Protein AF-A0A1Y3W777-F1 (afdb_monomer_lite)

Sequence (161 aa):
MKKFTIVSSLLFVLLFCGMVGYVASSKDFMPPKEEEAAVPEEEDKEMPVWNKTVDELVSFLEEKGLIHADTKVTLSAEGLCTLALRYDGAEIYWWDLENLDPESDEYQAYESLRTKGEINLYGAGTIIMPKKNGPFALLSTYYEGDVEALEKAFEEFGQEN

Structure (mmCIF, N/CA/C/O backbone):
data_AF-A0A1Y3W777-F1
#
_entry.id   AF-A0A1Y3W777-F1
#
loop_
_atom_site.group_PDB
_atom_site.id
_atom_site.type_symbol
_atom_site.label_atom_id
_atom_site.label_alt_id
_atom_site.label_comp_id
_atom_site.label_asym_id
_atom_site.label_entity_id
_atom_site.label_seq_id
_atom_site.pdbx_PDB_ins_code
_atom_site.Cartn_x
_atom_site.Cartn_y
_atom_site.Cartn_z
_atom_site.occupancy
_atom_site.B_iso_or_equiv
_atom_site.auth_seq_id
_atom_site.auth_comp_id
_atom_site.auth_asym_id
_atom_site.auth_atom_id
_atom_site.pdbx_PDB_model_num
ATOM 1 N N . MET A 1 1 ? 23.343 -34.753 -53.254 1.00 59.12 1 MET A N 1
ATOM 2 C CA . MET A 1 1 ? 22.703 -34.629 -51.924 1.00 59.12 1 MET A CA 1
ATOM 3 C C . MET A 1 1 ? 23.021 -33.288 -51.254 1.00 59.12 1 MET A C 1
ATOM 5 O O . MET A 1 1 ? 22.120 -32.470 -51.225 1.00 59.12 1 MET A O 1
ATOM 9 N N . LYS A 1 2 ? 24.272 -32.963 -50.871 1.00 58.59 2 LYS A N 1
ATOM 10 C CA . LYS A 1 2 ? 24.632 -31.661 -50.238 1.00 58.59 2 LYS A CA 1
ATOM 11 C C . LYS A 1 2 ? 24.105 -30.395 -50.946 1.00 58.59 2 LYS A C 1
ATOM 13 O O . LYS A 1 2 ? 23.534 -29.533 -50.296 1.00 58.59 2 LYS A O 1
ATOM 18 N N . LYS A 1 3 ? 24.252 -30.290 -52.274 1.00 66.38 3 LYS A N 1
ATOM 19 C CA . LYS A 1 3 ? 23.792 -29.115 -53.049 1.00 66.38 3 LYS A CA 1
ATOM 20 C C . LYS A 1 3 ? 22.263 -28.956 -53.062 1.00 66.38 3 LYS A C 1
ATOM 22 O O . LYS A 1 3 ? 21.774 -27.837 -53.052 1.00 66.38 3 LYS A O 1
ATOM 27 N N . PHE A 1 4 ? 21.523 -30.067 -53.040 1.00 71.69 4 PHE A N 1
ATOM 28 C CA . PHE A 1 4 ? 20.057 -30.064 -52.986 1.00 71.69 4 PHE A CA 1
ATOM 29 C C . PHE A 1 4 ? 19.556 -29.657 -51.594 1.00 71.69 4 PHE A C 1
ATOM 31 O O . PHE A 1 4 ? 18.638 -28.855 -51.484 1.00 71.69 4 PHE A O 1
ATOM 38 N N . THR A 1 5 ? 20.225 -30.124 -50.534 1.00 72.19 5 THR A N 1
ATOM 39 C CA . THR A 1 5 ? 19.939 -29.714 -49.151 1.00 72.19 5 THR A CA 1
ATOM 40 C C . THR A 1 5 ? 20.170 -28.217 -48.944 1.00 72.19 5 THR A C 1
ATOM 42 O O . THR A 1 5 ? 19.312 -27.554 -48.381 1.00 72.19 5 THR A O 1
ATOM 45 N N . ILE A 1 6 ? 21.272 -27.660 -49.462 1.00 78.38 6 ILE A N 1
ATOM 46 C CA . ILE A 1 6 ? 21.575 -26.220 -49.346 1.00 78.38 6 ILE A CA 1
ATOM 47 C C . ILE A 1 6 ? 20.505 -25.367 -50.039 1.00 78.38 6 ILE A C 1
ATOM 49 O O . ILE A 1 6 ? 20.007 -24.411 -49.450 1.00 78.38 6 ILE A O 1
ATOM 53 N N . VAL A 1 7 ? 20.122 -25.731 -51.268 1.00 82.94 7 VAL A N 1
ATOM 54 C CA . VAL A 1 7 ? 19.078 -25.012 -52.014 1.00 82.94 7 VAL A CA 1
ATOM 55 C C . VAL A 1 7 ? 17.730 -25.121 -51.304 1.00 82.94 7 VAL A C 1
ATOM 57 O O . VAL A 1 7 ? 17.051 -24.113 -51.146 1.00 82.94 7 VAL A O 1
ATOM 60 N N . SER A 1 8 ? 17.366 -26.310 -50.815 1.00 81.25 8 SER A N 1
ATOM 61 C CA . SER A 1 8 ? 16.117 -26.509 -50.076 1.00 81.25 8 SER A CA 1
ATOM 62 C C . SER A 1 8 ? 16.074 -25.690 -48.784 1.00 81.25 8 SER A C 1
ATOM 64 O O . SER A 1 8 ? 15.055 -25.067 -48.511 1.00 81.25 8 SER A O 1
ATOM 66 N N . SER A 1 9 ? 17.160 -25.647 -48.007 1.00 82.12 9 SER A N 1
ATOM 67 C CA . SER A 1 9 ? 17.230 -24.861 -46.769 1.00 82.12 9 SER A CA 1
ATOM 68 C C . SER A 1 9 ? 17.129 -23.358 -47.031 1.00 82.12 9 SER A C 1
ATOM 70 O O . SER A 1 9 ? 16.395 -22.673 -46.327 1.00 82.12 9 SER A O 1
ATOM 72 N N . LEU A 1 10 ? 17.796 -22.846 -48.071 1.00 85.62 10 LEU A N 1
ATOM 73 C CA . LEU A 1 10 ? 17.655 -21.448 -48.499 1.00 85.62 10 LEU A CA 1
ATOM 74 C C . LEU A 1 10 ? 16.209 -21.109 -48.877 1.00 85.62 10 LEU A C 1
ATOM 76 O O . LEU A 1 10 ? 15.707 -20.050 -48.511 1.00 85.62 10 LEU A O 1
ATOM 80 N N . LEU A 1 11 ? 15.528 -22.028 -49.561 1.00 87.19 11 LEU A N 1
ATOM 81 C CA . LEU A 1 11 ? 14.129 -21.860 -49.947 1.00 87.19 11 LEU A CA 1
ATOM 82 C C . LEU A 1 11 ? 13.198 -21.836 -48.729 1.00 87.19 11 LEU A C 1
ATOM 84 O O . LEU A 1 11 ? 12.285 -21.018 -48.683 1.00 87.19 11 LEU A O 1
ATOM 88 N N . PHE A 1 12 ? 13.464 -22.673 -47.721 1.00 86.81 12 PHE A N 1
ATOM 89 C CA . PHE A 1 12 ? 12.726 -22.660 -46.456 1.00 86.81 12 PHE A CA 1
ATOM 90 C C . PHE A 1 12 ? 12.929 -21.364 -45.670 1.00 86.81 12 PHE A C 1
ATOM 92 O O . PHE A 1 12 ? 11.954 -20.812 -45.170 1.00 86.81 12 PHE A O 1
ATOM 99 N N . VAL A 1 13 ? 14.160 -20.849 -45.593 1.00 88.81 13 VAL A N 1
ATOM 100 C CA . VAL A 1 13 ? 14.438 -19.567 -44.926 1.00 88.81 13 VAL A CA 1
ATOM 101 C C . VAL A 1 13 ? 13.724 -18.422 -45.644 1.00 88.81 13 VAL A C 1
ATOM 103 O O . VAL A 1 13 ? 13.072 -17.611 -44.996 1.00 88.81 13 VAL A O 1
ATOM 106 N N . LEU A 1 14 ? 13.766 -18.390 -46.978 1.00 89.75 14 LEU A N 1
ATOM 107 C CA . LEU A 1 14 ? 13.063 -17.376 -47.770 1.00 89.75 14 LEU A CA 1
ATOM 108 C C . LEU A 1 14 ? 11.541 -17.456 -47.603 1.00 89.75 14 LEU A C 1
ATOM 110 O O . LEU A 1 14 ? 10.892 -16.423 -47.451 1.00 89.75 14 LEU A 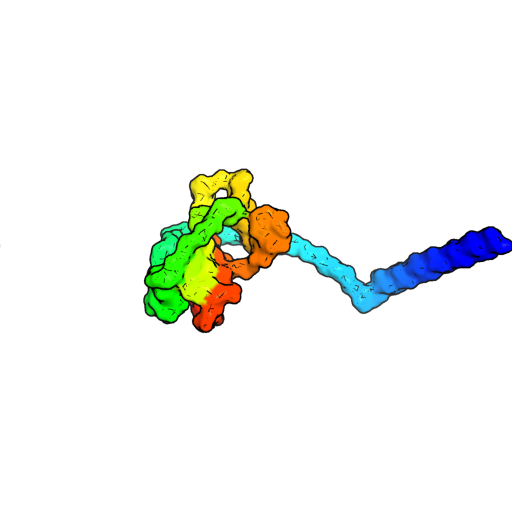O 1
ATOM 114 N N . LEU A 1 15 ? 10.974 -18.665 -47.581 1.00 88.56 15 LEU A N 1
ATOM 115 C CA . LEU A 1 15 ? 9.554 -18.888 -47.296 1.00 88.56 15 LEU A CA 1
ATOM 116 C C . LEU A 1 15 ? 9.176 -18.403 -45.896 1.00 88.56 15 LEU A C 1
ATOM 118 O O . LEU A 1 15 ? 8.149 -17.749 -45.734 1.00 88.56 15 LEU A O 1
ATOM 122 N N . PHE A 1 16 ? 10.009 -18.691 -44.896 1.00 87.31 16 PHE A N 1
ATOM 123 C CA . PHE A 1 16 ? 9.773 -18.269 -43.521 1.00 87.31 16 PHE A CA 1
ATOM 124 C C . PHE A 1 16 ? 9.840 -16.744 -43.379 1.00 87.31 16 PHE A C 1
ATOM 126 O O . PHE 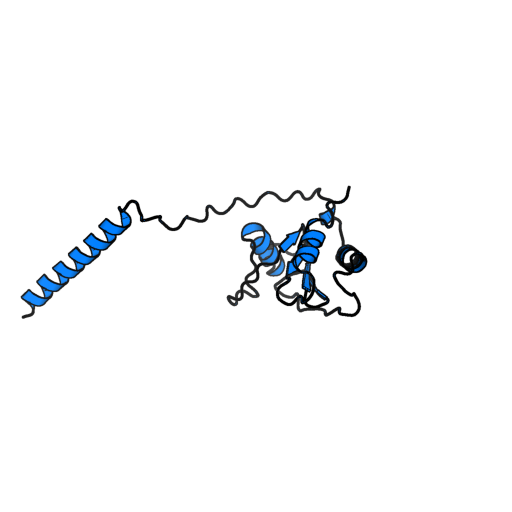A 1 16 ? 8.910 -16.139 -42.854 1.00 87.31 16 PHE A O 1
ATOM 133 N N . CYS A 1 17 ? 10.871 -16.100 -43.932 1.00 86.56 17 CYS A N 1
ATOM 134 C CA . CYS A 1 17 ? 10.974 -14.639 -43.958 1.00 86.56 17 CYS A CA 1
ATOM 135 C C . CYS A 1 17 ? 9.802 -13.990 -44.709 1.00 86.56 17 CYS A C 1
ATOM 137 O O . CYS A 1 17 ? 9.277 -12.973 -44.261 1.00 86.56 17 CYS A O 1
ATOM 139 N N . GLY A 1 18 ? 9.358 -14.590 -45.819 1.00 85.56 18 GLY A N 1
ATOM 140 C CA . GLY A 1 18 ? 8.189 -14.131 -46.568 1.00 85.56 18 GLY A CA 1
ATOM 141 C C . GLY A 1 18 ? 6.892 -14.224 -45.762 1.00 85.56 18 GLY A C 1
ATOM 142 O O . GLY A 1 18 ? 6.114 -13.274 -45.753 1.00 85.56 18 GLY A O 1
ATOM 143 N N . MET A 1 19 ? 6.680 -15.328 -45.037 1.00 84.56 19 MET A N 1
ATOM 144 C CA . MET A 1 19 ? 5.527 -15.494 -44.144 1.00 84.56 19 MET A CA 1
ATOM 145 C C . MET A 1 19 ? 5.544 -14.487 -42.989 1.00 84.56 19 MET A C 1
ATOM 147 O O . MET A 1 19 ? 4.523 -13.856 -42.730 1.00 84.56 19 MET A O 1
ATOM 151 N N . VAL A 1 20 ? 6.695 -14.277 -42.342 1.00 83.31 20 VAL A N 1
ATOM 152 C CA . VAL A 1 20 ? 6.838 -13.284 -41.262 1.00 83.31 20 VAL A CA 1
ATOM 153 C C . VAL A 1 20 ? 6.556 -11.869 -41.775 1.00 83.31 20 VAL A C 1
ATOM 155 O O . VAL A 1 20 ? 5.794 -11.136 -41.151 1.00 83.31 20 VAL A O 1
ATOM 158 N N . GLY A 1 21 ? 7.102 -11.496 -42.938 1.00 82.25 21 GLY A N 1
ATOM 159 C CA . GLY A 1 21 ? 6.847 -10.188 -43.548 1.00 82.25 21 GLY A CA 1
ATOM 160 C C . GLY A 1 21 ? 5.384 -9.983 -43.959 1.00 82.25 21 GLY A C 1
ATOM 161 O O . GLY A 1 21 ? 4.843 -8.890 -43.788 1.00 82.25 21 GLY A O 1
ATOM 162 N N . TYR A 1 22 ? 4.725 -11.036 -44.453 1.00 85.31 22 TYR A N 1
ATOM 163 C CA . TYR A 1 22 ? 3.299 -11.012 -44.784 1.00 85.31 22 TYR A CA 1
ATOM 164 C C . TYR A 1 22 ? 2.426 -10.807 -43.541 1.00 85.31 22 TYR A C 1
ATOM 166 O O . TYR A 1 22 ? 1.535 -9.961 -43.562 1.00 85.31 22 TYR A O 1
ATOM 174 N N . VAL A 1 23 ? 2.711 -11.527 -42.450 1.00 83.06 23 VAL A N 1
ATOM 175 C CA . VAL A 1 23 ? 2.000 -11.369 -41.172 1.00 83.06 23 VAL A CA 1
ATOM 176 C C . VAL A 1 23 ? 2.212 -9.965 -40.613 1.00 83.06 23 VAL A C 1
ATOM 178 O O . VAL A 1 23 ? 1.229 -9.297 -40.318 1.00 83.06 23 VAL A O 1
ATOM 181 N N . ALA A 1 24 ? 3.452 -9.472 -40.562 1.00 78.56 24 ALA A N 1
ATOM 182 C CA . ALA A 1 24 ? 3.759 -8.129 -40.059 1.00 78.56 24 ALA A CA 1
ATOM 183 C C . ALA A 1 24 ? 3.097 -6.995 -40.868 1.00 78.56 24 ALA A C 1
ATOM 185 O O . ALA A 1 24 ? 2.861 -5.917 -40.336 1.00 78.56 24 ALA A O 1
ATOM 186 N N . SER A 1 25 ? 2.790 -7.233 -42.149 1.00 78.56 25 SER A N 1
ATOM 187 C CA . SER A 1 25 ? 2.113 -6.262 -43.026 1.00 78.56 25 SER A CA 1
ATOM 188 C C . SER A 1 25 ? 0.593 -6.459 -43.090 1.00 78.56 25 SER A C 1
ATOM 190 O O . SER A 1 25 ? -0.094 -5.742 -43.823 1.00 78.56 25 SER A O 1
ATOM 192 N N . SER A 1 26 ? 0.056 -7.465 -42.394 1.00 82.06 26 SER A N 1
ATOM 193 C CA . SER A 1 26 ? -1.377 -7.749 -42.394 1.00 82.06 26 SER A CA 1
ATOM 194 C C . SER A 1 26 ? -2.132 -6.714 -41.558 1.00 82.06 26 SER A C 1
ATOM 196 O O . SER A 1 26 ? -1.628 -6.218 -40.556 1.00 82.06 26 SER A O 1
ATOM 198 N N . LYS A 1 27 ? -3.367 -6.393 -41.958 1.00 75.06 27 LYS A N 1
ATOM 199 C CA . LYS A 1 27 ? -4.221 -5.440 -41.224 1.00 75.06 27 LYS A CA 1
ATOM 200 C C . LYS A 1 27 ? -4.608 -5.933 -39.826 1.00 75.06 27 LYS A C 1
ATOM 202 O O . LYS A 1 27 ? -4.982 -5.119 -38.991 1.00 75.06 27 LYS A O 1
ATOM 207 N N . ASP A 1 28 ? -4.517 -7.243 -39.607 1.00 76.50 28 ASP A N 1
ATOM 208 C CA . ASP A 1 28 ? -4.836 -7.910 -38.344 1.00 76.50 28 ASP A CA 1
ATOM 209 C C . ASP A 1 28 ? -3.624 -7.979 -37.401 1.00 76.50 28 ASP A C 1
ATOM 211 O O . ASP A 1 28 ? -3.771 -8.297 -36.222 1.00 76.50 28 ASP A O 1
ATOM 215 N N . PHE A 1 29 ? -2.419 -7.671 -37.896 1.00 75.88 29 PHE A N 1
ATOM 216 C CA . PHE A 1 29 ? -1.241 -7.538 -37.052 1.00 75.88 29 PHE A CA 1
ATOM 217 C C . PHE A 1 29 ? -1.292 -6.198 -36.328 1.00 75.88 29 PHE A C 1
ATOM 219 O O . PHE A 1 29 ? -0.900 -5.155 -36.850 1.00 75.88 29 PHE A O 1
ATOM 226 N N . MET A 1 30 ? -1.779 -6.237 -35.096 1.00 72.06 30 MET A N 1
ATOM 227 C CA . MET A 1 30 ? -1.517 -5.184 -34.131 1.00 72.06 30 MET A CA 1
ATOM 228 C C . MET A 1 30 ? -0.135 -5.476 -33.537 1.00 72.06 30 MET A C 1
ATOM 230 O O . MET A 1 30 ? 0.003 -6.507 -32.869 1.00 72.06 30 MET A O 1
ATOM 234 N N . PRO A 1 31 ? 0.896 -4.637 -33.772 1.00 69.25 31 PRO A N 1
ATOM 235 C CA . PRO A 1 31 ? 2.111 -4.739 -32.973 1.00 69.25 31 PRO A CA 1
ATOM 236 C C . PRO A 1 31 ? 1.707 -4.673 -31.492 1.00 69.25 31 PRO A C 1
ATOM 238 O O . PRO A 1 31 ? 0.668 -4.069 -31.185 1.00 69.25 31 PRO A O 1
ATOM 241 N N . PRO A 1 32 ? 2.479 -5.287 -30.572 1.00 61.34 32 PRO A N 1
ATOM 242 C CA . PRO A 1 32 ? 2.277 -5.026 -29.156 1.00 61.34 32 PRO A CA 1
ATOM 243 C C . PRO A 1 32 ? 2.188 -3.513 -29.022 1.00 61.34 32 PRO A C 1
ATOM 245 O O . PRO A 1 32 ? 3.042 -2.813 -29.577 1.00 61.34 32 PRO A O 1
ATOM 248 N N . LYS A 1 33 ? 1.123 -3.007 -28.390 1.00 59.72 33 LYS A N 1
ATOM 249 C CA . LYS A 1 33 ? 1.158 -1.620 -27.949 1.00 59.72 33 LYS A CA 1
ATOM 250 C C . LYS A 1 33 ? 2.453 -1.540 -27.158 1.00 59.72 33 LYS A C 1
ATOM 252 O O . LYS A 1 33 ? 2.595 -2.265 -26.176 1.00 59.72 33 LYS A O 1
ATOM 257 N N . GLU A 1 34 ? 3.416 -0.756 -27.639 1.00 54.12 34 GLU A N 1
ATOM 258 C CA . GLU A 1 34 ? 4.349 -0.161 -26.703 1.00 54.12 34 GLU A CA 1
ATOM 259 C C . GLU A 1 34 ? 3.411 0.429 -25.658 1.00 54.12 34 GLU A C 1
ATOM 261 O O . GLU A 1 34 ? 2.529 1.223 -26.001 1.00 54.12 34 GLU A O 1
ATOM 266 N N . GLU A 1 35 ? 3.439 -0.120 -24.444 1.00 53.31 35 GLU A N 1
ATOM 267 C CA . GLU A 1 35 ? 2.910 0.597 -23.303 1.00 53.31 35 GLU A CA 1
ATOM 268 C C . GLU A 1 35 ? 3.673 1.910 -23.367 1.00 53.31 35 GLU A C 1
ATOM 270 O O . GLU A 1 35 ? 4.850 1.971 -23.012 1.00 53.31 35 GLU A O 1
ATOM 275 N N . GLU A 1 36 ? 3.056 2.924 -23.985 1.00 49.97 36 GLU A N 1
ATOM 276 C CA . GLU A 1 36 ? 3.428 4.305 -23.775 1.00 49.97 36 GLU A CA 1
ATOM 277 C C . GLU A 1 36 ? 3.514 4.370 -22.269 1.00 49.97 36 GLU A C 1
ATOM 279 O O . GLU A 1 36 ? 2.490 4.178 -21.610 1.00 49.97 36 GLU A O 1
ATOM 284 N N . ALA A 1 37 ? 4.744 4.447 -21.749 1.00 50.84 37 ALA A N 1
ATOM 285 C CA . ALA A 1 37 ? 4.986 4.541 -20.328 1.00 50.84 37 ALA A CA 1
ATOM 286 C C . ALA A 1 37 ? 4.060 5.657 -19.881 1.00 50.84 37 ALA A C 1
ATOM 288 O O . ALA A 1 37 ? 4.275 6.805 -20.284 1.00 50.84 37 ALA A O 1
ATOM 289 N N . ALA A 1 38 ? 2.959 5.287 -19.216 1.00 51.47 38 ALA A N 1
ATOM 290 C CA . ALA A 1 38 ? 1.957 6.241 -18.807 1.00 51.47 38 ALA A CA 1
ATOM 291 C C . ALA A 1 38 ? 2.765 7.255 -18.023 1.00 51.47 38 ALA A C 1
ATOM 293 O O . ALA A 1 38 ? 3.442 6.868 -17.068 1.00 51.47 38 ALA A O 1
ATOM 294 N N . VAL A 1 39 ? 2.844 8.491 -18.527 1.00 55.59 39 VAL A N 1
ATOM 295 C CA . VAL A 1 39 ? 3.579 9.533 -17.821 1.00 55.59 39 VAL A CA 1
ATOM 296 C C . VAL A 1 39 ? 2.928 9.539 -16.451 1.00 55.59 39 VAL A C 1
ATOM 298 O O . VAL A 1 39 ? 1.719 9.779 -16.403 1.00 55.59 39 VAL A O 1
ATOM 301 N N . PRO A 1 40 ? 3.656 9.154 -15.387 1.00 60.25 40 PRO A N 1
ATOM 302 C CA . PRO A 1 40 ? 3.034 8.978 -14.093 1.00 60.25 40 PRO A CA 1
ATOM 303 C C . PRO A 1 40 ? 2.359 10.299 -13.770 1.00 60.25 40 PRO A C 1
ATOM 305 O O . PRO A 1 40 ? 3.033 11.332 -13.829 1.00 60.25 40 PRO A O 1
ATOM 308 N N . GLU A 1 41 ? 1.048 10.286 -13.529 1.00 67.56 41 GLU A N 1
ATOM 309 C CA . GLU A 1 41 ? 0.360 11.512 -13.145 1.00 67.56 41 GLU A CA 1
ATOM 310 C C . GLU A 1 41 ? 1.108 12.102 -11.946 1.00 67.56 41 GLU A C 1
ATOM 312 O O . GLU A 1 41 ? 1.495 11.376 -11.020 1.00 67.56 41 GLU A O 1
ATOM 317 N N . GLU A 1 42 ? 1.409 13.401 -12.014 1.00 77.38 42 GLU A N 1
ATOM 318 C CA . GLU A 1 42 ? 1.982 14.085 -10.863 1.00 77.38 42 GLU A CA 1
ATOM 319 C C . GLU A 1 42 ? 0.995 13.942 -9.712 1.00 77.38 42 GLU A C 1
ATOM 321 O O . GLU A 1 42 ? -0.181 14.289 -9.829 1.00 77.38 42 GLU A O 1
ATOM 326 N N . GLU A 1 43 ? 1.471 13.374 -8.610 1.00 83.62 43 GLU A N 1
ATOM 327 C CA . GLU A 1 43 ? 0.624 13.186 -7.452 1.00 83.62 43 GLU A CA 1
ATOM 328 C C . GLU A 1 43 ? 0.359 14.533 -6.797 1.00 83.62 43 GLU A C 1
ATOM 330 O O . GLU A 1 43 ? 1.291 15.261 -6.445 1.00 83.62 43 GLU A O 1
ATOM 335 N N . ASP A 1 44 ? -0.916 14.835 -6.582 1.00 86.94 44 ASP A N 1
ATOM 336 C CA . ASP A 1 44 ? -1.313 15.986 -5.792 1.00 86.94 44 ASP A CA 1
ATOM 337 C C . ASP A 1 44 ? -1.001 15.724 -4.312 1.00 86.94 44 ASP A C 1
ATOM 339 O O . ASP A 1 44 ? -1.783 15.107 -3.581 1.00 86.94 44 ASP A O 1
ATOM 343 N N . LYS A 1 45 ? 0.185 16.171 -3.886 1.00 86.75 45 LYS A N 1
ATOM 344 C CA . LYS A 1 45 ? 0.656 16.103 -2.496 1.00 86.75 45 LYS A CA 1
ATOM 345 C C . LYS A 1 45 ? -0.088 17.053 -1.554 1.00 86.75 45 LYS A C 1
ATOM 347 O O . LYS A 1 45 ? 0.123 16.977 -0.347 1.00 86.75 45 LYS A O 1
ATOM 352 N N . GLU A 1 46 ? -0.954 17.926 -2.073 1.00 87.94 46 GLU A N 1
ATOM 353 C CA . GLU A 1 46 ? -1.821 18.778 -1.255 1.00 87.94 46 GLU A CA 1
ATOM 354 C C . GLU A 1 46 ? -3.091 18.040 -0.802 1.00 87.94 46 GLU A C 1
ATOM 356 O O . GLU A 1 46 ? -3.765 18.505 0.121 1.00 87.94 46 GLU A O 1
ATOM 361 N N . MET A 1 47 ? -3.403 16.870 -1.384 1.00 90.25 47 MET A N 1
ATOM 362 C CA . MET A 1 47 ? -4.549 16.069 -0.948 1.00 90.25 47 MET A CA 1
ATOM 363 C C . MET A 1 47 ? -4.441 15.689 0.541 1.00 90.25 47 MET A C 1
ATOM 365 O O . MET A 1 47 ? -3.366 15.283 0.999 1.00 90.25 47 MET A O 1
ATOM 369 N N . PRO A 1 48 ? -5.551 15.724 1.309 1.00 93.06 48 PRO A N 1
ATOM 370 C CA . PRO A 1 48 ? -5.516 15.469 2.749 1.00 93.06 48 PRO A CA 1
ATOM 371 C C . PRO A 1 48 ? -4.921 14.111 3.134 1.00 93.06 48 PRO A C 1
ATOM 373 O O . PRO A 1 48 ? -4.302 14.012 4.193 1.00 93.06 48 PRO A O 1
ATOM 376 N N . VAL A 1 49 ? -5.059 13.090 2.275 1.00 95.00 49 VAL A N 1
ATOM 377 C CA . VAL A 1 49 ? -4.503 11.740 2.479 1.00 95.00 49 VAL A CA 1
ATOM 378 C C . VAL A 1 49 ? -3.001 11.737 2.791 1.00 95.00 49 VAL A C 1
ATOM 380 O O . VAL A 1 49 ? -2.547 10.914 3.578 1.00 95.00 49 VAL A O 1
ATOM 383 N N . TRP A 1 50 ? -2.226 12.683 2.256 1.00 94.75 50 TRP A N 1
ATOM 384 C CA . TRP A 1 50 ? -0.778 12.764 2.488 1.00 94.75 50 TRP A CA 1
ATOM 385 C C . TRP A 1 50 ? -0.402 13.117 3.923 1.00 94.75 50 TRP A C 1
ATOM 387 O O . TRP A 1 50 ? 0.682 12.769 4.376 1.00 94.75 50 TRP A O 1
ATOM 397 N N . ASN A 1 51 ? -1.313 13.765 4.646 1.00 93.44 51 ASN A N 1
ATOM 398 C CA . ASN A 1 51 ? -1.127 14.148 6.042 1.00 93.44 51 ASN A CA 1
ATOM 399 C C . ASN A 1 51 ? -1.778 13.154 7.013 1.00 93.44 51 ASN A C 1
ATOM 401 O O . ASN A 1 51 ? -1.880 13.439 8.207 1.00 93.44 51 ASN A O 1
ATOM 405 N N . LYS A 1 52 ? -2.269 12.018 6.506 1.00 96.12 52 LYS A N 1
ATOM 406 C CA . LYS A 1 52 ? -2.902 10.981 7.313 1.00 96.12 52 LYS A CA 1
ATOM 407 C C . LYS A 1 52 ? -1.896 9.965 7.823 1.00 96.12 52 LYS A C 1
ATOM 409 O O . LYS A 1 52 ? -0.858 9.710 7.221 1.00 96.12 52 LYS A O 1
ATOM 414 N N . THR A 1 53 ? -2.247 9.351 8.942 1.00 96.69 53 THR A N 1
ATOM 415 C CA . THR A 1 53 ? -1.486 8.273 9.572 1.00 96.69 53 THR A CA 1
ATOM 416 C C . THR A 1 53 ? -2.093 6.903 9.271 1.00 96.69 53 THR A C 1
ATOM 418 O O . THR A 1 53 ? -3.274 6.781 8.942 1.00 96.69 53 THR A O 1
ATOM 421 N N . VAL A 1 54 ? -1.292 5.844 9.433 1.00 96.88 54 VAL A N 1
ATOM 422 C CA . VAL A 1 54 ? -1.784 4.457 9.333 1.00 96.88 54 VAL A CA 1
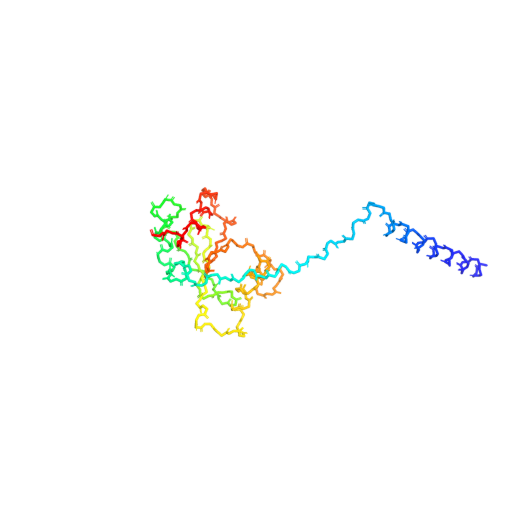ATOM 423 C C . VAL A 1 54 ? -2.894 4.196 10.359 1.00 96.88 54 VAL A C 1
ATOM 425 O O . VAL A 1 54 ? -3.874 3.531 10.039 1.00 96.88 54 VAL A O 1
ATOM 428 N N . ASP A 1 55 ? -2.775 4.746 11.570 1.00 97.00 55 ASP A N 1
ATOM 429 C CA . ASP A 1 55 ? -3.772 4.572 12.632 1.00 97.00 55 ASP A CA 1
ATOM 430 C C . ASP A 1 55 ? -5.115 5.233 12.278 1.00 97.00 55 ASP A C 1
ATOM 432 O O . ASP A 1 55 ? -6.169 4.654 12.544 1.00 97.00 55 ASP A O 1
ATOM 436 N N . GLU A 1 56 ? -5.103 6.403 11.628 1.00 97.62 56 GLU A N 1
ATOM 437 C CA . GLU A 1 56 ? -6.323 7.026 11.094 1.00 97.62 56 GLU A CA 1
ATOM 438 C C . GLU A 1 56 ? -6.967 6.175 9.995 1.00 97.62 56 GLU A C 1
ATOM 440 O O . GLU A 1 56 ? -8.186 6.013 9.999 1.00 97.62 56 GLU A O 1
ATOM 445 N N . LEU A 1 57 ? -6.169 5.603 9.084 1.00 97.56 57 LEU A N 1
ATOM 446 C CA . LEU A 1 57 ? -6.681 4.711 8.039 1.00 97.56 57 LEU A CA 1
ATOM 447 C C . LEU A 1 57 ? -7.336 3.467 8.645 1.00 97.56 57 LEU A C 1
ATOM 449 O O . LEU A 1 57 ? -8.457 3.115 8.286 1.00 97.56 57 LEU A O 1
ATOM 453 N N . VAL A 1 58 ? -6.651 2.810 9.582 1.00 97.19 58 VAL A N 1
ATOM 454 C CA . VAL A 1 58 ? -7.164 1.609 10.251 1.00 97.19 58 VAL A CA 1
ATOM 455 C C . VAL A 1 58 ? -8.450 1.927 11.008 1.00 97.19 58 VAL A C 1
ATOM 457 O O . VAL A 1 58 ? -9.430 1.204 10.852 1.00 97.19 58 VAL A O 1
ATOM 460 N N . SER A 1 59 ? -8.479 3.035 11.756 1.00 97.38 59 SER A N 1
ATOM 461 C CA . SER A 1 59 ? -9.678 3.461 12.491 1.00 97.38 59 SER A CA 1
ATOM 462 C C . SER A 1 59 ? -10.853 3.715 11.544 1.00 97.38 59 SER A C 1
ATOM 464 O O . SER A 1 59 ? -11.956 3.239 11.786 1.00 97.38 59 SER A O 1
ATOM 466 N N . PHE A 1 60 ? -10.614 4.399 10.422 1.00 97.56 60 PHE A N 1
ATOM 467 C CA . PHE A 1 60 ? -11.636 4.683 9.414 1.00 97.56 60 PHE A CA 1
ATOM 468 C C . PHE A 1 60 ? -12.235 3.412 8.788 1.00 97.56 60 PHE A C 1
ATOM 470 O O . PHE A 1 60 ? -13.447 3.326 8.574 1.00 97.56 60 PHE A O 1
ATOM 477 N N . LEU A 1 61 ? -11.401 2.412 8.493 1.00 97.56 61 LEU A N 1
ATOM 478 C CA . LEU A 1 61 ? -11.862 1.134 7.943 1.00 97.56 61 LEU A CA 1
ATOM 479 C C . LEU A 1 61 ? -12.587 0.281 8.999 1.00 97.56 61 LEU A C 1
ATOM 481 O O . LEU A 1 61 ? -13.586 -0.370 8.683 1.00 97.56 61 LEU A O 1
ATOM 485 N N . GLU A 1 62 ? -12.124 0.308 10.250 1.00 97.12 62 GLU A N 1
ATOM 486 C CA . GLU A 1 62 ? -12.757 -0.391 11.373 1.00 97.12 62 GLU A CA 1
ATOM 487 C C . GLU A 1 62 ? -14.129 0.202 11.724 1.00 97.12 62 GLU A C 1
ATOM 489 O O . GLU A 1 62 ? -15.091 -0.542 11.906 1.00 97.12 62 GLU A O 1
ATOM 494 N N . GLU A 1 63 ? -14.278 1.531 11.730 1.00 97.19 63 GLU A N 1
ATOM 495 C CA . GLU A 1 63 ? -15.566 2.206 11.958 1.00 97.19 63 GLU A CA 1
ATOM 496 C C . GLU A 1 63 ? -16.633 1.819 10.922 1.00 97.19 63 GLU A C 1
ATOM 498 O O . GLU A 1 63 ? -17.827 1.766 11.232 1.00 97.19 63 GLU A O 1
ATOM 503 N N . LYS A 1 64 ? -16.211 1.504 9.692 1.00 96.62 64 LYS A N 1
ATOM 504 C CA . LYS A 1 64 ? -17.084 0.990 8.626 1.00 96.62 64 LYS A CA 1
ATOM 505 C C . LYS A 1 64 ? -17.351 -0.517 8.736 1.00 96.62 64 LYS A C 1
ATOM 507 O O . LYS A 1 64 ? -18.121 -1.045 7.937 1.00 96.62 64 LYS A O 1
ATOM 512 N N . GLY A 1 65 ? -16.745 -1.204 9.705 1.00 97.44 65 GLY A N 1
ATOM 513 C CA . GLY A 1 65 ? -16.870 -2.649 9.908 1.00 97.44 65 GLY A CA 1
ATOM 514 C C . GLY A 1 65 ? -16.187 -3.482 8.823 1.00 97.44 65 GLY A C 1
ATOM 515 O O . GLY A 1 65 ? -16.591 -4.619 8.590 1.00 97.44 65 GLY A O 1
ATOM 516 N N . LEU A 1 66 ? -15.201 -2.907 8.125 1.00 98.06 66 LEU A N 1
ATOM 517 C CA . LEU A 1 66 ? -14.497 -3.571 7.026 1.00 98.06 66 LEU A CA 1
ATOM 518 C C . LEU A 1 66 ? -13.283 -4.357 7.528 1.00 98.06 66 LEU A C 1
ATOM 520 O O . LEU A 1 66 ? -12.925 -5.371 6.943 1.00 98.06 66 LEU A O 1
ATOM 524 N N . ILE A 1 67 ? -12.665 -3.926 8.622 1.00 97.50 67 ILE A N 1
ATOM 525 C CA . ILE A 1 67 ? -11.586 -4.659 9.288 1.00 97.50 67 ILE A CA 1
ATOM 526 C C . ILE A 1 67 ? -11.803 -4.646 10.801 1.00 97.50 67 ILE A C 1
ATOM 528 O O . ILE A 1 67 ? -12.521 -3.789 11.313 1.00 97.50 67 ILE A O 1
ATOM 532 N N . HIS A 1 68 ? -11.139 -5.550 11.512 1.00 96.62 68 HIS A N 1
ATOM 533 C CA . HIS A 1 68 ? -11.150 -5.614 12.970 1.00 96.62 68 HIS A CA 1
ATOM 534 C C . HIS A 1 68 ? -9.729 -5.464 13.509 1.00 96.62 68 HIS A C 1
ATOM 536 O O . HIS A 1 68 ? -8.834 -6.239 13.154 1.00 96.62 68 HIS A O 1
ATOM 542 N N . ALA A 1 69 ? -9.502 -4.483 14.386 1.00 92.00 69 ALA A N 1
ATOM 543 C CA . ALA A 1 69 ? -8.163 -4.180 14.885 1.00 92.00 69 ALA A CA 1
ATOM 544 C C . ALA A 1 69 ? -7.536 -5.325 15.702 1.00 92.00 69 ALA A C 1
ATOM 546 O O . ALA A 1 69 ? -6.310 -5.407 15.814 1.00 92.00 69 ALA A O 1
ATOM 547 N N . ASP A 1 70 ? -8.344 -6.232 16.256 1.00 94.25 70 ASP A N 1
ATOM 548 C CA . ASP A 1 70 ? -7.881 -7.399 17.012 1.00 94.25 70 ASP A CA 1
ATOM 549 C C . ASP A 1 70 ? -7.268 -8.503 16.131 1.00 94.25 70 ASP A C 1
ATOM 551 O O . ASP A 1 70 ? -6.536 -9.352 16.642 1.00 94.25 70 ASP A O 1
ATOM 555 N N . THR A 1 71 ? -7.472 -8.455 14.810 1.00 96.00 71 THR A N 1
ATOM 556 C CA . THR A 1 71 ? -6.864 -9.390 13.844 1.00 96.00 71 THR A CA 1
ATOM 557 C C . THR A 1 71 ? -5.513 -8.926 13.300 1.00 96.00 71 THR A C 1
ATOM 559 O O . THR A 1 71 ? -4.947 -9.559 12.405 1.00 96.00 71 THR A O 1
ATOM 562 N N . LYS A 1 72 ? -4.966 -7.840 13.861 1.00 97.56 72 LYS A N 1
ATOM 563 C CA . LYS A 1 72 ? -3.697 -7.241 13.444 1.00 97.56 72 LYS A CA 1
ATOM 564 C C . LYS A 1 72 ? -2.545 -8.244 13.432 1.00 97.56 72 LYS A C 1
ATOM 566 O O . LYS A 1 72 ? -2.176 -8.821 14.456 1.00 97.56 72 LYS A O 1
ATOM 571 N N . VAL A 1 73 ? -1.865 -8.317 12.295 1.00 97.94 73 VAL A N 1
ATOM 572 C CA . VAL A 1 73 ? -0.578 -8.992 12.129 1.00 97.94 73 VAL A CA 1
ATOM 573 C C . VAL A 1 73 ? 0.422 -8.010 11.528 1.00 97.94 73 VAL A C 1
ATOM 575 O O . VAL A 1 73 ? 0.163 -7.408 10.490 1.00 97.94 73 VAL A O 1
ATOM 578 N N . THR A 1 74 ? 1.585 -7.853 12.159 1.00 97.50 74 THR A N 1
ATOM 579 C CA . THR A 1 74 ? 2.698 -7.091 11.572 1.00 97.50 74 THR A CA 1
ATOM 580 C C . THR A 1 74 ? 3.438 -7.971 10.573 1.00 97.50 74 THR A C 1
ATOM 582 O O . THR A 1 74 ? 3.882 -9.067 10.920 1.00 97.50 74 THR A O 1
ATOM 585 N N . LEU A 1 75 ? 3.570 -7.492 9.339 1.00 95.94 75 LEU A N 1
ATOM 586 C CA . LEU A 1 75 ? 4.297 -8.170 8.272 1.00 95.94 75 LEU A CA 1
ATOM 587 C C . LEU A 1 75 ? 5.733 -7.637 8.178 1.00 95.94 75 LEU A C 1
ATOM 589 O O . LEU A 1 75 ? 6.067 -6.592 8.738 1.00 95.94 75 LEU A O 1
ATOM 593 N N . SER A 1 76 ? 6.594 -8.365 7.467 1.00 94.31 76 SER A N 1
ATOM 594 C CA . SER A 1 76 ? 7.936 -7.869 7.152 1.00 94.31 76 SER A CA 1
ATOM 595 C C . SER A 1 76 ? 7.838 -6.735 6.138 1.00 94.31 76 SER A C 1
ATOM 597 O O . SER A 1 76 ? 7.304 -6.938 5.051 1.00 94.31 76 SER A O 1
ATOM 599 N N . ALA A 1 77 ? 8.364 -5.566 6.495 1.00 94.44 77 ALA A N 1
ATOM 600 C CA . ALA A 1 77 ? 8.362 -4.380 5.641 1.00 94.44 77 ALA A CA 1
ATOM 601 C C . ALA A 1 77 ? 9.716 -4.136 4.941 1.00 94.44 77 ALA A C 1
ATOM 603 O O . ALA A 1 77 ? 9.762 -3.416 3.949 1.00 94.44 77 ALA A O 1
ATOM 604 N N . GLU A 1 78 ? 10.794 -4.769 5.425 1.00 93.19 78 GLU A N 1
ATOM 605 C CA . GLU A 1 78 ? 12.156 -4.653 4.877 1.00 93.19 78 GLU A CA 1
ATOM 606 C C . GLU A 1 78 ? 12.174 -4.933 3.372 1.00 93.19 78 GLU A C 1
ATOM 608 O O . GLU A 1 78 ? 11.681 -5.974 2.941 1.00 93.19 78 GLU A O 1
ATOM 613 N N . GLY A 1 79 ? 12.722 -4.004 2.589 1.00 91.69 79 GLY A N 1
ATOM 614 C CA . GLY A 1 79 ? 12.804 -4.071 1.130 1.00 91.69 79 GLY A CA 1
ATOM 615 C C . GLY A 1 79 ? 11.473 -3.868 0.397 1.00 91.69 79 GLY A C 1
ATOM 616 O O . GLY A 1 79 ? 11.388 -4.172 -0.793 1.00 91.69 79 GLY A O 1
ATOM 617 N N . LEU A 1 80 ? 10.420 -3.418 1.090 1.00 94.88 80 LEU A N 1
ATOM 618 C CA . LEU A 1 80 ? 9.084 -3.211 0.525 1.00 94.88 80 LEU A CA 1
ATOM 619 C C . LEU A 1 80 ? 8.504 -1.837 0.872 1.00 94.88 80 LEU A C 1
ATOM 621 O O . LEU A 1 80 ? 8.129 -1.095 -0.030 1.00 94.88 80 LEU A O 1
ATOM 625 N N . CYS A 1 81 ? 8.392 -1.503 2.157 1.00 97.12 81 CYS A N 1
ATOM 626 C CA . CYS A 1 81 ? 7.759 -0.271 2.634 1.00 97.12 81 CYS A CA 1
ATOM 627 C C . CYS A 1 81 ? 8.230 0.099 4.048 1.00 97.12 81 CYS A C 1
ATOM 629 O O . CYS A 1 81 ? 8.961 -0.649 4.688 1.00 97.12 81 CYS A O 1
ATOM 631 N N . THR A 1 82 ? 7.776 1.232 4.587 1.00 97.94 82 THR A N 1
ATOM 632 C CA . THR A 1 82 ? 8.102 1.624 5.971 1.00 97.94 82 THR A CA 1
ATOM 633 C C . THR A 1 82 ? 7.321 0.799 6.994 1.00 97.94 82 THR A C 1
ATOM 635 O O . THR A 1 82 ? 7.859 0.418 8.034 1.00 97.94 82 THR A O 1
ATOM 638 N N . LEU A 1 83 ? 6.050 0.501 6.711 1.00 98.25 83 LEU A N 1
ATOM 639 C CA . LEU A 1 83 ? 5.195 -0.294 7.589 1.00 98.25 83 LEU A CA 1
ATOM 640 C C . LEU A 1 83 ? 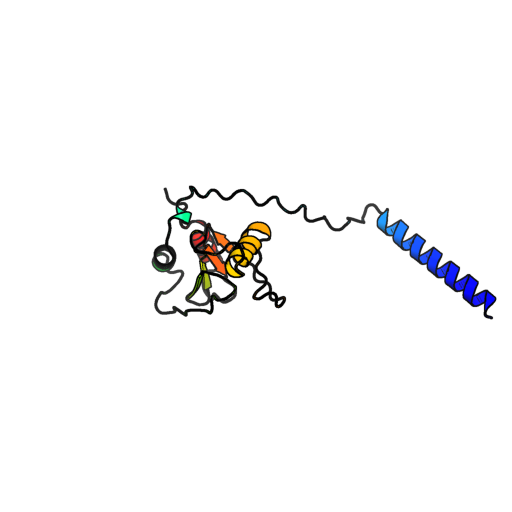4.246 -1.174 6.777 1.00 98.25 83 LEU A C 1
ATOM 642 O O . LEU A 1 83 ? 3.549 -0.682 5.895 1.00 98.25 83 LEU A O 1
ATOM 646 N N . ALA A 1 84 ? 4.190 -2.458 7.130 1.00 98.06 84 ALA A N 1
ATOM 647 C CA . ALA A 1 84 ? 3.277 -3.434 6.550 1.00 98.06 84 ALA A CA 1
ATOM 648 C C . ALA A 1 84 ? 2.438 -4.089 7.653 1.00 98.06 84 ALA A C 1
ATOM 650 O O . ALA A 1 84 ? 2.973 -4.704 8.583 1.00 98.06 84 ALA A O 1
ATOM 651 N N . LEU A 1 85 ? 1.119 -3.967 7.553 1.00 98.19 85 LEU A N 1
ATOM 652 C CA . LEU A 1 85 ? 0.159 -4.537 8.496 1.00 98.19 85 LEU A CA 1
ATOM 653 C C . LEU A 1 85 ? -0.867 -5.377 7.750 1.00 98.19 85 LEU A C 1
ATOM 655 O O . LEU A 1 85 ? -1.198 -5.084 6.608 1.00 98.19 85 LEU A O 1
ATOM 659 N N . ARG A 1 86 ? -1.414 -6.392 8.412 1.00 98.00 86 ARG A N 1
ATOM 660 C CA . ARG A 1 86 ? -2.538 -7.175 7.906 1.00 98.00 86 ARG A CA 1
ATOM 661 C C . ARG A 1 86 ? -3.667 -7.209 8.927 1.00 98.00 86 ARG A C 1
ATOM 663 O O . ARG A 1 86 ? -3.400 -7.443 10.103 1.00 98.00 86 ARG A O 1
ATOM 670 N N . TYR A 1 87 ? -4.897 -7.031 8.458 1.00 97.75 87 TYR A N 1
ATOM 671 C CA . TYR A 1 87 ? -6.137 -7.155 9.230 1.00 97.75 87 TYR A CA 1
ATOM 672 C C . TYR A 1 87 ? -7.135 -7.964 8.407 1.00 97.75 87 TYR A C 1
ATOM 674 O O . TYR A 1 87 ? -7.329 -7.663 7.234 1.00 97.75 87 TYR A O 1
ATOM 682 N N . ASP A 1 88 ? -7.716 -9.021 8.972 1.00 96.38 88 ASP A N 1
ATOM 683 C CA . ASP A 1 88 ? -8.695 -9.886 8.285 1.00 96.38 88 ASP A CA 1
ATOM 684 C C . ASP A 1 88 ? -8.254 -10.403 6.895 1.00 96.38 88 ASP A C 1
ATOM 686 O O . ASP A 1 88 ? -9.071 -10.710 6.032 1.00 96.38 88 ASP A O 1
ATOM 690 N N . GLY A 1 89 ? -6.941 -10.482 6.652 1.00 96.75 89 GLY A N 1
ATOM 691 C CA . GLY A 1 89 ? -6.367 -10.859 5.355 1.00 96.75 89 GLY A CA 1
ATOM 692 C C . GLY A 1 89 ? -6.084 -9.698 4.393 1.00 96.75 89 GLY A C 1
ATOM 693 O O . GLY A 1 89 ? -5.297 -9.883 3.466 1.00 96.75 89 GLY A O 1
ATOM 694 N N . ALA A 1 90 ? -6.621 -8.500 4.634 1.00 98.06 90 ALA A N 1
ATOM 695 C CA . ALA A 1 90 ? -6.254 -7.287 3.907 1.00 98.06 90 ALA A CA 1
ATOM 696 C C . ALA A 1 90 ? -4.890 -6.774 4.379 1.00 98.06 90 ALA A C 1
ATOM 698 O O . ALA A 1 90 ? -4.672 -6.609 5.580 1.00 98.06 90 ALA A O 1
ATOM 699 N N . GLU A 1 91 ? -3.971 -6.518 3.451 1.00 98.06 91 GLU A N 1
ATOM 700 C CA . GLU A 1 91 ? -2.652 -5.962 3.758 1.00 98.06 91 GLU A CA 1
ATOM 701 C C . GLU A 1 91 ? -2.615 -4.471 3.443 1.00 98.06 91 GLU A C 1
ATOM 703 O O . GLU A 1 91 ? -2.985 -4.047 2.351 1.00 98.06 91 GLU A O 1
ATOM 708 N N . ILE A 1 92 ? -2.146 -3.688 4.406 1.00 98.31 92 ILE A N 1
ATOM 709 C CA . ILE A 1 92 ? -1.944 -2.250 4.304 1.00 98.31 92 ILE A CA 1
ATOM 710 C C . ILE A 1 92 ? -0.441 -1.999 4.327 1.00 98.31 92 ILE A C 1
ATOM 712 O O . ILE A 1 92 ? 0.250 -2.390 5.274 1.00 98.31 92 ILE A O 1
ATOM 716 N N . TYR A 1 93 ? 0.045 -1.318 3.298 1.00 98.31 93 TYR A N 1
ATOM 717 C CA . TYR A 1 93 ? 1.420 -0.850 3.190 1.00 98.31 93 TYR A CA 1
ATOM 718 C C . TYR A 1 93 ? 1.453 0.671 3.287 1.00 98.31 93 TYR A C 1
ATOM 720 O O . TYR A 1 93 ? 0.574 1.354 2.760 1.00 98.31 93 TYR A O 1
ATOM 728 N N . TRP A 1 94 ? 2.475 1.200 3.947 1.00 98.50 94 TRP A N 1
ATOM 729 C CA . TRP A 1 94 ? 2.688 2.635 4.086 1.00 98.50 94 TRP A CA 1
ATOM 730 C C . TRP A 1 94 ? 4.159 2.995 3.900 1.00 98.50 94 TRP A C 1
ATOM 732 O O . TRP A 1 94 ? 5.046 2.294 4.404 1.00 98.50 94 TRP A O 1
ATOM 742 N N . TRP A 1 95 ? 4.401 4.102 3.199 1.00 98.19 95 TRP A N 1
ATOM 743 C CA . TRP A 1 95 ? 5.728 4.651 2.943 1.00 98.19 95 TRP 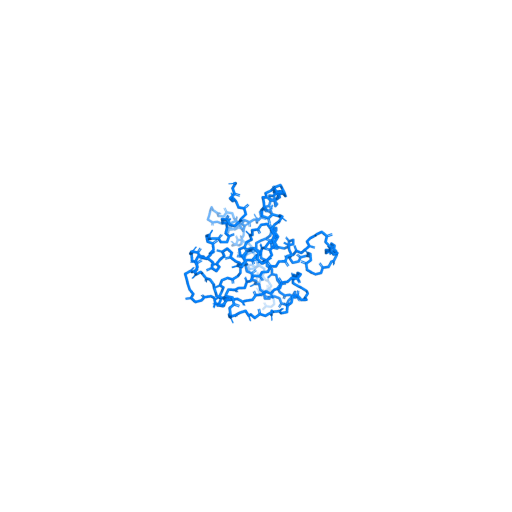A CA 1
ATOM 744 C C . TRP A 1 95 ? 5.871 6.042 3.555 1.00 98.19 95 TRP A C 1
ATOM 746 O O . TRP A 1 95 ? 5.167 6.980 3.186 1.00 98.19 95 TRP A O 1
ATOM 756 N N . ASP A 1 96 ? 6.851 6.185 4.440 1.00 96.88 96 ASP A N 1
ATOM 757 C CA . ASP A 1 96 ? 7.284 7.468 4.983 1.00 96.88 96 ASP A CA 1
ATOM 758 C C . ASP A 1 96 ? 8.246 8.157 4.006 1.00 96.88 96 ASP A C 1
ATOM 760 O O . ASP A 1 96 ? 9.463 8.183 4.197 1.00 96.88 96 ASP A O 1
ATOM 764 N N . LEU A 1 97 ? 7.703 8.666 2.897 1.00 95.19 97 LEU A N 1
ATOM 765 C CA . LEU A 1 97 ? 8.504 9.224 1.800 1.00 95.19 97 LEU A CA 1
ATOM 766 C C . LEU A 1 97 ? 9.359 10.434 2.204 1.00 95.19 97 LEU A C 1
ATOM 768 O O . LEU A 1 97 ? 10.286 10.779 1.476 1.00 95.19 97 LEU A O 1
ATOM 772 N N . GLU A 1 98 ? 9.050 11.092 3.323 1.00 93.44 98 GLU A N 1
ATOM 773 C CA . GLU A 1 98 ? 9.847 12.212 3.835 1.00 93.44 98 GLU A CA 1
ATOM 774 C C . GLU A 1 98 ? 11.155 11.742 4.480 1.00 93.44 98 GLU A C 1
ATOM 776 O O . GLU A 1 98 ? 12.152 12.465 4.445 1.00 93.44 98 GLU A O 1
ATOM 781 N N . ASN A 1 99 ? 11.153 10.534 5.051 1.00 95.75 99 ASN A N 1
ATOM 782 C CA . ASN A 1 99 ? 12.279 9.981 5.801 1.00 95.75 99 ASN A CA 1
ATOM 783 C C . ASN A 1 99 ? 12.972 8.806 5.093 1.00 95.75 99 ASN A C 1
ATOM 785 O O . ASN A 1 99 ? 14.052 8.392 5.520 1.00 95.75 99 ASN A O 1
ATOM 789 N N . LEU A 1 100 ? 12.377 8.262 4.027 1.00 95.88 100 LEU A N 1
ATOM 790 C CA . LEU A 1 100 ? 12.984 7.212 3.212 1.00 95.88 100 LEU A CA 1
ATOM 791 C C . LEU A 1 100 ? 14.147 7.746 2.367 1.00 95.88 100 LEU A C 1
ATOM 793 O O . LEU A 1 100 ? 14.069 8.816 1.763 1.00 95.88 100 LEU A O 1
ATOM 797 N N . ASP A 1 101 ? 15.216 6.953 2.282 1.00 96.81 101 ASP A N 1
ATOM 798 C CA . ASP A 1 101 ? 16.303 7.190 1.333 1.00 96.81 101 ASP A CA 1
ATOM 799 C C . ASP A 1 101 ? 15.781 6.945 -0.098 1.00 96.81 101 ASP A C 1
ATOM 801 O O . ASP A 1 101 ? 15.288 5.846 -0.367 1.00 96.81 101 ASP A O 1
ATOM 805 N N . PRO A 1 102 ? 15.878 7.908 -1.033 1.00 95.19 102 PRO A N 1
ATOM 806 C CA . PRO A 1 102 ? 15.467 7.707 -2.423 1.00 95.19 102 PRO A CA 1
ATOM 807 C C . PRO A 1 102 ? 16.168 6.536 -3.129 1.00 95.19 102 PRO A C 1
ATOM 809 O O . PRO A 1 102 ? 15.635 6.005 -4.104 1.00 95.19 102 PRO A O 1
ATOM 812 N N . GLU A 1 103 ? 17.351 6.125 -2.660 1.00 95.19 103 GLU A N 1
ATOM 813 C CA . GLU A 1 103 ? 18.086 4.968 -3.188 1.00 95.19 103 GLU A CA 1
ATOM 814 C C . GLU A 1 103 ? 17.705 3.638 -2.504 1.00 95.19 103 GLU A C 1
ATOM 816 O O . GLU A 1 103 ? 18.196 2.587 -2.914 1.00 95.19 103 GLU A O 1
ATOM 821 N N . SER A 1 104 ? 16.827 3.656 -1.492 1.00 95.25 104 SER A N 1
ATOM 822 C CA . SER A 1 104 ? 16.366 2.446 -0.793 1.00 95.25 104 SER A CA 1
ATOM 823 C C . SER A 1 104 ? 15.407 1.595 -1.623 1.00 95.25 104 SER A C 1
ATOM 825 O O . SER A 1 104 ? 14.624 2.107 -2.427 1.00 95.25 104 SER A O 1
ATOM 827 N N . ASP A 1 105 ? 15.411 0.288 -1.361 1.00 94.88 105 ASP A N 1
ATOM 828 C CA . ASP A 1 105 ? 14.491 -0.662 -1.991 1.00 94.88 105 ASP A CA 1
ATOM 829 C C . ASP A 1 105 ? 13.022 -0.313 -1.688 1.00 94.88 105 ASP A C 1
ATOM 831 O O . ASP A 1 105 ? 12.163 -0.434 -2.561 1.00 94.88 105 ASP A O 1
ATOM 835 N N . GLU A 1 106 ? 12.723 0.194 -0.489 1.00 96.44 106 GLU A N 1
ATOM 836 C CA . GLU A 1 106 ? 11.389 0.644 -0.092 1.00 96.44 106 GLU A CA 1
ATOM 837 C C . GLU A 1 106 ? 10.906 1.824 -0.945 1.00 96.44 106 GLU A C 1
ATOM 839 O O . GLU A 1 106 ? 9.768 1.817 -1.420 1.00 96.44 106 GLU A O 1
ATOM 844 N N . TYR A 1 107 ? 11.761 2.829 -1.177 1.00 96.19 107 TYR A N 1
ATOM 845 C CA . TYR A 1 107 ? 11.414 3.963 -2.038 1.00 96.19 107 TYR A CA 1
ATOM 846 C C . TYR A 1 107 ? 11.219 3.513 -3.491 1.00 96.19 107 TYR A C 1
ATOM 848 O O . TYR A 1 107 ? 10.272 3.929 -4.159 1.00 96.19 107 TYR A O 1
ATOM 856 N N . GLN A 1 108 ? 12.068 2.607 -3.980 1.00 94.88 108 GLN A N 1
ATOM 857 C CA . GLN A 1 108 ? 11.933 2.056 -5.330 1.00 94.88 108 GLN A CA 1
ATOM 858 C C . GLN A 1 108 ? 10.665 1.203 -5.493 1.00 94.88 108 GLN A C 1
ATOM 860 O O . GLN A 1 108 ? 10.042 1.224 -6.558 1.00 94.88 108 GLN A O 1
ATOM 865 N N . ALA A 1 109 ? 10.234 0.491 -4.449 1.00 95.31 109 ALA A N 1
ATOM 866 C CA . ALA A 1 109 ? 8.963 -0.228 -4.443 1.00 95.31 109 ALA A CA 1
ATOM 867 C C . ALA A 1 109 ? 7.768 0.734 -4.539 1.00 95.31 109 ALA A C 1
ATOM 869 O O . ALA A 1 109 ? 6.862 0.491 -5.341 1.00 95.31 109 ALA A O 1
ATOM 870 N N . TYR A 1 110 ? 7.796 1.852 -3.803 1.00 95.56 110 TYR A N 1
ATOM 871 C CA . TYR A 1 110 ? 6.794 2.913 -3.940 1.00 95.56 110 TYR A CA 1
ATOM 872 C C . TYR A 1 110 ? 6.750 3.477 -5.364 1.00 95.56 110 TYR A C 1
ATOM 874 O O . TYR A 1 110 ? 5.683 3.562 -5.968 1.00 95.56 110 TYR A O 1
ATOM 882 N N . GLU A 1 111 ? 7.906 3.811 -5.938 1.00 93.81 111 GLU A N 1
ATOM 883 C CA . GLU A 1 111 ? 7.982 4.346 -7.299 1.00 93.81 111 GLU A CA 1
ATOM 884 C C . GLU A 1 111 ? 7.498 3.336 -8.346 1.00 93.81 111 GLU A C 1
ATOM 886 O O . GLU A 1 111 ? 6.792 3.706 -9.286 1.00 93.81 111 GLU A O 1
ATOM 891 N N . SER A 1 112 ? 7.806 2.047 -8.181 1.00 93.25 112 SER A N 1
ATOM 892 C CA . SER A 1 112 ? 7.261 0.990 -9.039 1.00 93.25 112 SER A CA 1
ATOM 893 C C . SER A 1 112 ? 5.736 0.950 -8.959 1.00 93.25 112 SER A C 1
ATOM 895 O O . SER A 1 112 ? 5.072 0.945 -9.996 1.00 93.25 112 SER A O 1
ATOM 897 N N . LEU A 1 113 ? 5.168 1.010 -7.751 1.00 94.81 113 LEU A N 1
ATOM 898 C CA . LEU A 1 113 ? 3.721 1.060 -7.572 1.00 94.81 113 LEU A CA 1
ATOM 899 C C . LEU A 1 113 ? 3.116 2.312 -8.217 1.00 94.81 113 LEU A C 1
ATOM 901 O O . LEU A 1 113 ? 2.127 2.220 -8.939 1.00 94.81 113 LEU A O 1
ATOM 905 N N . ARG A 1 114 ? 3.721 3.481 -7.993 1.00 91.88 114 ARG A N 1
ATOM 906 C CA . ARG A 1 114 ? 3.253 4.771 -8.515 1.00 91.88 114 ARG A CA 1
ATOM 907 C C . ARG A 1 114 ? 3.268 4.823 -10.040 1.00 91.88 114 ARG A C 1
ATOM 909 O O . ARG A 1 114 ? 2.356 5.382 -10.639 1.00 91.88 114 ARG A O 1
ATOM 916 N N . THR A 1 115 ? 4.305 4.271 -10.663 1.00 90.19 115 THR A N 1
ATOM 917 C CA . THR A 1 115 ? 4.532 4.394 -12.111 1.00 90.19 115 THR A CA 1
ATOM 918 C C . THR A 1 115 ? 3.963 3.234 -12.922 1.00 90.19 115 THR A C 1
ATOM 920 O O . THR A 1 115 ? 3.564 3.439 -14.065 1.00 90.19 115 THR A O 1
ATOM 923 N N . LYS A 1 116 ? 3.910 2.026 -12.351 1.00 90.50 116 LYS A N 1
ATOM 924 C CA . LYS A 1 116 ? 3.488 0.801 -13.050 1.00 90.50 116 LYS A CA 1
ATOM 925 C C . LYS A 1 116 ? 2.235 0.155 -12.465 1.00 90.50 116 LYS A C 1
ATOM 927 O O . LYS A 1 116 ? 1.685 -0.746 -13.086 1.00 90.50 116 LYS A O 1
ATOM 932 N N . GLY A 1 117 ? 1.791 0.573 -11.280 1.00 91.94 117 GLY A N 1
ATOM 933 C CA . GLY A 1 117 ? 0.685 -0.078 -10.571 1.00 91.94 117 GLY A CA 1
ATOM 934 C C . GLY A 1 117 ? 1.055 -1.434 -9.963 1.00 91.94 117 GLY A C 1
ATOM 935 O O . GLY A 1 117 ? 0.170 -2.191 -9.570 1.00 91.94 117 GLY A O 1
ATOM 936 N N . GLU A 1 118 ? 2.347 -1.761 -9.885 1.00 92.88 118 GLU A N 1
ATOM 937 C CA . GLU A 1 118 ? 2.820 -3.057 -9.405 1.00 92.88 118 GLU A CA 1
ATOM 938 C C . GLU A 1 118 ? 4.093 -2.946 -8.563 1.00 92.88 118 GLU A C 1
ATOM 940 O O . GLU A 1 118 ? 4.913 -2.040 -8.738 1.00 92.88 118 GLU A O 1
ATOM 945 N N . ILE A 1 119 ? 4.288 -3.925 -7.683 1.00 93.25 119 ILE A N 1
ATOM 946 C CA . ILE A 1 119 ? 5.514 -4.107 -6.910 1.00 93.25 119 ILE A CA 1
ATOM 947 C C . ILE A 1 119 ? 6.054 -5.507 -7.180 1.00 93.25 119 ILE A C 1
ATOM 949 O O . ILE A 1 119 ? 5.363 -6.505 -6.973 1.00 93.25 119 ILE A O 1
ATOM 953 N N . ASN A 1 120 ? 7.317 -5.585 -7.597 1.00 90.19 120 ASN A N 1
ATOM 954 C CA . ASN A 1 120 ? 8.061 -6.837 -7.647 1.00 90.19 120 ASN A CA 1
ATOM 955 C C . ASN A 1 120 ? 8.711 -7.093 -6.289 1.00 90.19 120 ASN A C 1
ATOM 957 O O . ASN A 1 120 ? 9.754 -6.515 -5.979 1.00 90.19 120 ASN A O 1
ATOM 961 N N . LEU A 1 121 ? 8.099 -7.963 -5.489 1.00 85.50 121 LEU A N 1
ATOM 962 C CA . LEU A 1 121 ? 8.574 -8.282 -4.150 1.00 85.50 121 LEU A CA 1
ATOM 963 C C . LEU A 1 121 ? 10.017 -8.795 -4.203 1.00 85.50 121 LEU A C 1
ATOM 965 O O . LEU A 1 121 ? 10.304 -9.849 -4.783 1.00 85.50 121 LEU A O 1
ATOM 969 N N . TYR A 1 122 ? 10.919 -8.030 -3.582 1.00 77.75 122 TYR A N 1
ATOM 970 C CA . TYR A 1 122 ? 12.336 -8.360 -3.396 1.00 77.75 122 TYR A CA 1
ATOM 971 C C . TYR A 1 122 ? 13.102 -8.651 -4.697 1.00 77.75 122 TYR A C 1
ATOM 973 O O . TYR A 1 122 ? 14.089 -9.387 -4.691 1.00 77.75 122 TYR A O 1
ATOM 981 N N . GLY A 1 123 ? 12.613 -8.160 -5.843 1.00 74.44 123 GLY A N 1
ATOM 982 C CA . GLY A 1 123 ? 13.189 -8.469 -7.156 1.00 74.44 123 GLY A CA 1
ATOM 983 C C . GLY A 1 123 ? 13.124 -9.955 -7.542 1.00 74.44 123 GLY A C 1
ATOM 984 O O . GLY A 1 123 ? 13.769 -10.368 -8.506 1.00 74.44 123 GLY A O 1
ATOM 985 N N . ALA A 1 124 ? 12.353 -10.769 -6.813 1.00 78.00 124 ALA A N 1
ATOM 986 C CA . ALA A 1 124 ? 12.307 -12.222 -6.969 1.00 78.00 124 ALA A CA 1
ATOM 987 C C . ALA A 1 124 ? 11.358 -12.691 -8.089 1.00 78.00 124 ALA A C 1
ATOM 989 O O . ALA A 1 124 ? 11.271 -13.888 -8.365 1.00 78.00 124 ALA A O 1
ATOM 990 N N . GLY A 1 125 ? 10.646 -11.762 -8.737 1.00 80.56 125 GLY A N 1
ATOM 991 C CA . GLY A 1 125 ? 9.661 -12.044 -9.784 1.00 80.56 125 GLY A CA 1
ATOM 992 C C . GLY A 1 125 ? 8.247 -12.291 -9.254 1.00 80.56 125 GLY A C 1
ATOM 993 O O . GLY A 1 125 ? 7.357 -12.622 -10.035 1.00 80.56 125 GLY A O 1
ATOM 994 N N . THR A 1 126 ? 8.022 -12.123 -7.949 1.00 88.19 126 THR A N 1
ATOM 995 C CA . THR A 1 126 ? 6.683 -12.171 -7.354 1.00 88.19 126 THR A CA 1
ATOM 996 C C . THR A 1 126 ? 6.059 -10.785 -7.448 1.00 88.19 126 THR A C 1
ATOM 998 O O . THR A 1 126 ? 6.435 -9.886 -6.701 1.00 88.19 126 THR A O 1
ATOM 1001 N N . ILE A 1 127 ? 5.114 -10.614 -8.369 1.00 91.81 127 ILE A N 1
ATOM 1002 C CA . ILE A 1 127 ? 4.437 -9.336 -8.597 1.00 91.81 127 ILE A CA 1
ATOM 1003 C C . ILE A 1 127 ? 3.154 -9.261 -7.767 1.00 91.81 127 ILE A C 1
ATOM 1005 O O . ILE A 1 127 ? 2.327 -10.172 -7.822 1.00 91.81 127 ILE A O 1
ATOM 1009 N N . ILE A 1 128 ? 2.977 -8.163 -7.036 1.00 94.19 128 ILE A N 1
ATOM 1010 C CA . ILE A 1 128 ? 1.703 -7.781 -6.420 1.00 94.19 128 ILE A CA 1
ATOM 1011 C C . ILE A 1 128 ? 1.205 -6.469 -7.028 1.00 94.19 128 ILE A C 1
ATOM 1013 O O . ILE A 1 128 ? 2.000 -5.624 -7.432 1.00 94.19 128 ILE A O 1
ATOM 1017 N N . MET A 1 129 ? -0.114 -6.300 -7.078 1.00 94.62 129 MET A N 1
ATOM 1018 C CA . MET A 1 129 ? -0.776 -5.126 -7.661 1.00 94.62 129 MET A CA 1
ATOM 1019 C C . MET A 1 129 ? -1.722 -4.502 -6.628 1.00 94.62 129 MET A C 1
ATOM 1021 O O . MET A 1 129 ? -2.940 -4.639 -6.752 1.00 94.62 129 MET A O 1
ATOM 1025 N N . PRO A 1 130 ? -1.193 -3.912 -5.541 1.00 96.50 130 PRO A N 1
ATOM 1026 C CA . PRO A 1 130 ? -2.039 -3.288 -4.540 1.00 96.50 130 PRO A CA 1
ATOM 1027 C C . PRO A 1 130 ? -2.680 -2.005 -5.088 1.00 96.50 130 PRO A C 1
ATOM 1029 O O . PRO A 1 130 ? -2.107 -1.295 -5.915 1.00 96.50 130 PRO A O 1
ATOM 1032 N N . LYS A 1 131 ? -3.869 -1.675 -4.590 1.00 96.38 131 LYS A N 1
ATOM 1033 C CA . LYS A 1 131 ? -4.520 -0.382 -4.818 1.00 96.38 131 LYS A CA 1
ATOM 1034 C C . LYS A 1 131 ? -3.733 0.710 -4.101 1.00 96.38 131 LYS A C 1
ATOM 1036 O O . LYS A 1 131 ? -3.396 0.534 -2.939 1.00 96.38 131 LYS A O 1
ATOM 1041 N N . LYS A 1 132 ? -3.462 1.840 -4.757 1.00 95.19 132 LYS A N 1
ATOM 1042 C CA . LYS A 1 132 ? -2.715 2.973 -4.178 1.00 95.19 132 LYS A CA 1
ATOM 1043 C C . LYS A 1 132 ? -3.657 4.115 -3.791 1.00 95.19 132 LYS A C 1
ATOM 1045 O O . LYS A 1 132 ? -4.532 4.460 -4.578 1.00 95.19 132 LYS A O 1
ATOM 1050 N N . ASN A 1 133 ? -3.420 4.746 -2.641 1.00 95.62 133 ASN A N 1
ATOM 1051 C CA . ASN A 1 133 ? -4.027 6.022 -2.258 1.00 95.62 133 ASN A CA 1
ATOM 1052 C C . ASN A 1 133 ? -3.012 6.862 -1.461 1.00 95.62 133 ASN A C 1
ATOM 1054 O O . ASN A 1 133 ? -2.670 6.520 -0.330 1.00 95.62 133 ASN A O 1
ATOM 1058 N N . GLY A 1 134 ? -2.490 7.934 -2.067 1.00 94.69 134 GLY A N 1
ATOM 1059 C CA . GLY A 1 134 ? -1.386 8.718 -1.497 1.00 94.69 134 GLY A CA 1
ATOM 1060 C C . GLY A 1 134 ? -0.181 7.838 -1.104 1.00 94.69 134 GLY A C 1
ATOM 1061 O O . GLY A 1 134 ? 0.223 6.996 -1.911 1.00 94.69 134 GLY A O 1
ATOM 1062 N N . PRO A 1 135 ? 0.358 7.971 0.128 1.00 96.94 135 PRO A N 1
ATOM 1063 C CA . PRO A 1 135 ? 1.484 7.170 0.621 1.00 96.94 135 PRO A CA 1
ATOM 1064 C C . PRO A 1 135 ? 1.075 5.766 1.104 1.00 96.94 135 PRO A C 1
ATOM 1066 O O . PRO A 1 135 ? 1.880 5.069 1.727 1.00 96.94 135 PRO A O 1
ATOM 1069 N N . PHE A 1 136 ? -0.173 5.353 0.869 1.00 98.12 136 PHE A N 1
ATOM 1070 C CA . PHE A 1 136 ? -0.714 4.067 1.292 1.00 98.12 136 PHE A CA 1
ATOM 1071 C C . PHE A 1 136 ? -0.964 3.147 0.103 1.00 98.12 136 PHE A C 1
ATOM 1073 O O . PHE A 1 136 ? -1.285 3.589 -1.006 1.00 98.12 136 PHE A O 1
ATOM 1080 N N . ALA A 1 137 ? -0.921 1.845 0.367 1.00 98.19 137 ALA A N 1
ATOM 1081 C CA . ALA A 1 137 ? -1.425 0.842 -0.551 1.00 98.19 137 ALA A CA 1
ATOM 1082 C C . ALA A 1 137 ? -2.198 -0.264 0.174 1.00 98.19 137 ALA A C 1
ATOM 1084 O O . ALA A 1 137 ? -1.899 -0.593 1.321 1.00 98.19 137 ALA A O 1
ATOM 1085 N N . LEU A 1 138 ? -3.176 -0.840 -0.518 1.00 98.38 138 LEU A N 1
ATOM 1086 C CA . LEU A 1 138 ? -4.048 -1.903 -0.037 1.00 98.38 138 LEU A CA 1
ATOM 1087 C C . LEU A 1 138 ? -3.945 -3.120 -0.960 1.00 98.38 138 LEU A C 1
ATOM 1089 O O . LEU A 1 138 ? -4.211 -3.022 -2.158 1.00 98.38 138 LEU A O 1
ATOM 1093 N N . LEU A 1 139 ? -3.618 -4.281 -0.398 1.00 97.81 139 LEU A N 1
ATOM 1094 C CA . LEU A 1 139 ? -3.697 -5.567 -1.084 1.00 97.81 139 LEU A CA 1
ATOM 1095 C C . LEU A 1 139 ? -4.819 -6.415 -0.473 1.00 97.81 139 LEU A C 1
ATOM 1097 O O . LEU A 1 139 ? -4.754 -6.818 0.687 1.00 97.81 139 LEU A O 1
ATOM 1101 N N . SER A 1 140 ? -5.834 -6.719 -1.276 1.00 97.19 140 SER A N 1
ATOM 1102 C CA . SER A 1 140 ? -7.044 -7.448 -0.873 1.00 97.19 140 SER A CA 1
ATOM 1103 C C . SER A 1 140 ? -6.985 -8.957 -1.168 1.00 97.19 140 SER A C 1
ATOM 1105 O O . SER A 1 140 ? -7.945 -9.671 -0.902 1.00 97.19 140 SER A O 1
ATOM 1107 N N . THR A 1 141 ? -5.856 -9.479 -1.668 1.00 93.75 141 THR A N 1
ATOM 1108 C CA . THR A 1 141 ? -5.710 -10.867 -2.164 1.00 93.75 141 THR A CA 1
ATOM 1109 C C . THR A 1 141 ? -6.169 -11.953 -1.187 1.00 93.75 141 THR A C 1
ATOM 1111 O O . THR A 1 141 ? -6.691 -12.977 -1.623 1.00 93.75 141 THR A O 1
ATOM 1114 N N . TYR A 1 142 ? -5.952 -11.759 0.117 1.00 95.19 142 TYR A N 1
ATOM 1115 C CA . TYR A 1 142 ? -6.317 -12.730 1.157 1.00 95.19 142 TYR A CA 1
ATOM 1116 C C . TYR A 1 142 ? -7.490 -12.271 2.028 1.00 95.19 142 TYR A C 1
ATOM 1118 O O . TYR A 1 142 ? -7.799 -12.934 3.014 1.00 95.19 142 TYR A O 1
ATOM 1126 N N . TYR A 1 143 ? -8.111 -11.138 1.701 1.00 97.31 143 TYR A N 1
ATOM 1127 C CA . TYR A 1 143 ? -9.236 -10.604 2.451 1.00 97.31 143 TYR A CA 1
ATOM 1128 C C . TYR A 1 143 ? -10.511 -11.387 2.119 1.00 97.31 143 TYR A C 1
ATOM 1130 O O . TYR A 1 143 ? -10.859 -11.555 0.951 1.00 97.31 143 TYR A O 1
ATOM 1138 N N . GLU A 1 144 ? -11.204 -11.880 3.147 1.00 92.25 144 GLU A N 1
ATOM 1139 C CA . GLU A 1 144 ? -12.398 -12.728 2.982 1.00 92.25 144 GLU A CA 1
ATOM 1140 C C . GLU A 1 144 ? -13.727 -11.952 3.091 1.00 92.25 144 GLU A C 1
ATOM 1142 O O . GLU A 1 144 ? -14.797 -12.533 2.899 1.00 92.25 144 GLU A O 1
ATOM 1147 N N . GLY A 1 145 ? -13.677 -10.654 3.414 1.00 95.62 145 GLY A N 1
ATOM 1148 C CA . GLY A 1 145 ? -14.853 -9.790 3.538 1.00 95.62 145 GLY A CA 1
ATOM 1149 C C . GLY A 1 145 ? -15.323 -9.174 2.213 1.00 95.62 145 GLY A C 1
ATOM 1150 O O . GLY A 1 145 ? -15.095 -9.706 1.127 1.00 95.62 145 GLY A O 1
ATOM 1151 N N . ASP A 1 146 ? -16.001 -8.027 2.298 1.00 97.50 146 ASP A N 1
ATOM 1152 C CA . ASP A 1 146 ? -16.482 -7.288 1.123 1.00 97.50 146 ASP A CA 1
ATOM 1153 C C . ASP A 1 146 ? -15.341 -6.482 0.480 1.00 97.50 146 ASP A C 1
ATOM 1155 O O . ASP A 1 146 ? -15.046 -5.353 0.878 1.00 97.50 146 ASP A O 1
ATOM 1159 N N . VAL A 1 147 ? -14.661 -7.097 -0.494 1.00 97.56 147 VAL A N 1
ATOM 1160 C CA . VAL A 1 147 ? -13.511 -6.506 -1.201 1.00 97.56 147 VAL A CA 1
ATOM 1161 C C . VAL A 1 147 ? -13.877 -5.187 -1.887 1.00 97.56 147 VAL A C 1
ATOM 1163 O O . VAL A 1 147 ? -13.101 -4.238 -1.822 1.00 97.56 147 VAL A O 1
ATOM 1166 N N . GLU A 1 148 ? -15.050 -5.101 -2.520 1.00 97.31 148 GLU A N 1
ATOM 1167 C CA . GLU A 1 148 ? -15.461 -3.894 -3.247 1.00 97.31 148 GLU A CA 1
ATOM 1168 C C . GLU A 1 148 ? -15.700 -2.735 -2.273 1.00 97.31 148 GLU A C 1
ATOM 1170 O O . GLU A 1 148 ? -15.233 -1.618 -2.507 1.00 97.31 148 GLU A O 1
ATOM 1175 N N . ALA A 1 149 ? -16.366 -3.003 -1.146 1.00 98.06 149 ALA A N 1
ATOM 1176 C CA . ALA A 1 149 ? -16.559 -2.003 -0.103 1.00 98.06 149 ALA A CA 1
ATOM 1177 C C . ALA A 1 149 ? -15.234 -1.576 0.549 1.00 98.06 149 ALA A C 1
ATOM 1179 O O . ALA A 1 149 ? -15.052 -0.388 0.825 1.00 98.06 149 ALA A O 1
ATOM 1180 N N . LEU A 1 150 ? -14.307 -2.516 0.764 1.00 98.38 150 LEU A N 1
ATOM 1181 C CA . LEU A 1 150 ? -12.985 -2.238 1.324 1.00 98.38 150 LEU A CA 1
ATOM 1182 C C . LEU A 1 150 ? -12.150 -1.344 0.404 1.00 98.38 150 LEU A C 1
ATOM 1184 O O . LEU A 1 150 ? -11.642 -0.317 0.851 1.00 98.38 150 LEU A O 1
ATOM 1188 N N . GLU A 1 151 ? -12.024 -1.708 -0.872 1.00 97.69 151 GLU A N 1
ATOM 1189 C CA . GLU A 1 151 ? -11.251 -0.930 -1.843 1.00 97.69 151 GLU A CA 1
ATOM 1190 C C . GLU A 1 151 ? -11.856 0.456 -2.055 1.00 97.69 151 GLU A C 1
ATOM 1192 O O . GLU A 1 151 ? -11.128 1.447 -2.062 1.00 97.69 151 GLU A O 1
ATOM 1197 N N . LYS A 1 152 ? -13.187 0.550 -2.136 1.00 97.44 152 LYS A N 1
ATOM 1198 C CA . LYS A 1 152 ? -13.876 1.835 -2.249 1.00 97.44 152 LYS A CA 1
ATOM 1199 C C . LYS A 1 152 ? -13.633 2.725 -1.031 1.00 97.44 152 LYS A C 1
ATOM 1201 O O . LYS A 1 152 ? -13.311 3.897 -1.190 1.00 97.44 152 LYS A O 1
ATOM 1206 N N . ALA A 1 153 ? -13.768 2.185 0.181 1.00 97.62 153 ALA A N 1
ATOM 1207 C CA . ALA A 1 153 ? -13.486 2.946 1.393 1.00 97.62 153 ALA A CA 1
ATOM 1208 C C . ALA A 1 153 ? -12.018 3.395 1.426 1.00 97.62 153 ALA A C 1
ATOM 1210 O O . ALA A 1 153 ? -11.732 4.548 1.737 1.00 97.62 153 ALA A O 1
ATOM 1211 N N . PHE A 1 154 ? -11.088 2.516 1.055 1.00 97.75 154 PHE A N 1
ATOM 1212 C CA . PHE A 1 154 ? -9.674 2.858 0.967 1.00 97.75 154 PHE A CA 1
ATOM 1213 C C . PHE A 1 154 ? -9.398 3.995 -0.027 1.00 97.75 154 PHE A C 1
ATOM 1215 O O . PHE A 1 154 ? -8.601 4.871 0.287 1.00 97.75 154 PHE A O 1
ATOM 1222 N N . GLU A 1 155 ? -10.064 4.028 -1.183 1.00 95.56 155 GLU A N 1
ATOM 1223 C CA . GLU A 1 155 ? -9.952 5.122 -2.161 1.00 95.56 155 GLU A CA 1
ATOM 1224 C C . GLU A 1 155 ? -10.562 6.443 -1.649 1.00 95.56 155 GLU A C 1
ATOM 1226 O O . GLU A 1 155 ? -10.021 7.515 -1.916 1.00 95.56 155 GLU A O 1
ATOM 1231 N N . GLU A 1 156 ? -11.657 6.378 -0.883 1.00 95.38 156 GLU A N 1
ATOM 1232 C CA . GLU A 1 156 ? -12.316 7.545 -0.271 1.00 95.38 156 GLU A CA 1
ATOM 1233 C C . GLU A 1 156 ? -11.516 8.136 0.907 1.00 95.38 156 GLU A C 1
ATOM 1235 O O . GLU A 1 156 ? -11.682 9.310 1.253 1.00 95.38 156 GLU A O 1
ATOM 1240 N N . PHE A 1 157 ? -10.634 7.348 1.530 1.00 96.00 157 PHE A N 1
ATOM 1241 C CA . PHE A 1 157 ? -9.844 7.788 2.676 1.00 96.00 157 PHE A CA 1
ATOM 1242 C C . PHE A 1 157 ? -8.984 9.012 2.335 1.00 96.00 157 PHE A C 1
ATOM 1244 O O . PHE A 1 157 ? -8.206 9.018 1.383 1.00 96.00 157 PHE A O 1
ATOM 1251 N N . GLY A 1 158 ? -9.115 10.070 3.138 1.00 89.94 158 GLY A N 1
ATOM 1252 C CA . GLY A 1 158 ? -8.385 11.319 2.919 1.00 89.94 158 GLY A CA 1
ATOM 1253 C C . GLY A 1 158 ? -8.874 12.149 1.724 1.00 89.94 158 GLY A C 1
ATOM 1254 O O . GLY A 1 158 ? -8.200 13.113 1.370 1.00 89.94 158 GLY A O 1
ATOM 1255 N N . GLN A 1 159 ? -10.031 11.817 1.136 1.00 86.69 159 GLN A N 1
ATOM 1256 C CA . GLN A 1 159 ? -10.749 12.679 0.183 1.00 86.69 159 GLN A CA 1
ATOM 1257 C C . GLN A 1 159 ? -11.871 13.506 0.836 1.00 86.69 159 GLN A C 1
ATOM 1259 O O . GLN A 1 159 ? -12.502 14.339 0.184 1.00 86.69 159 GLN A O 1
ATOM 1264 N N . GLU A 1 160 ? -12.137 13.284 2.123 1.00 67.81 160 GLU A N 1
ATOM 1265 C CA . GLU A 1 160 ? -13.144 14.022 2.884 1.00 67.81 160 GLU A CA 1
ATOM 1266 C C . GLU A 1 160 ? -12.638 15.448 3.188 1.00 67.81 160 GLU A C 1
ATOM 1268 O O . GLU A 1 160 ? -11.593 15.621 3.820 1.00 67.81 160 GLU A O 1
ATOM 1273 N N . ASN A 1 161 ? -13.374 16.456 2.697 1.00 48.47 161 ASN A N 1
ATOM 1274 C CA . ASN A 1 161 ? -13.192 17.884 3.007 1.00 48.47 161 ASN A CA 1
ATOM 1275 C C . ASN A 1 161 ? -13.819 18.257 4.353 1.00 48.47 161 ASN A C 1
ATOM 1277 O O . ASN A 1 161 ? -15.000 17.891 4.562 1.00 48.47 161 ASN A O 1
#

Foldseek 3Di:
DVVVVVVVVVVVVVVVVVVVVCLCPDPPDDDPPPPPQPPQPDDPCVQQLVVDDPVLLVVLCVVVVNFDPVQWDWDDCALAAPGWIDTQQKIKGFHPVVPDDCPGSNVVQVVCCRRPQWGDPVVPNDIDRFPDDHRMTIDCPGHPD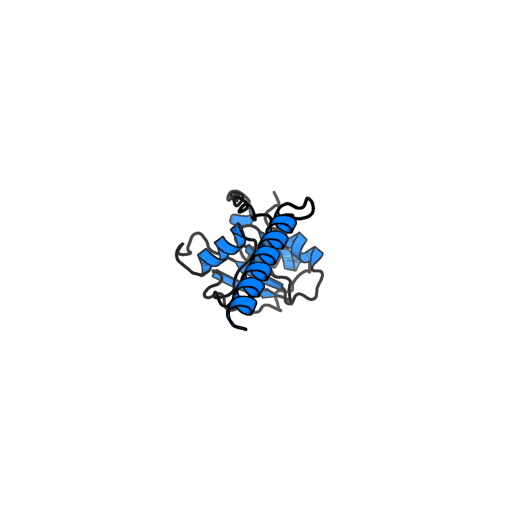DPVVSSVSSNCPSNDD

pLDDT: mean 88.8, std 12.2, range [48.47, 98.5]

Secondary structure (DSSP, 8-state):
-HHHHHHHHHHHHHHHHHHHHHHHTSTT-----------PPPP-TTSGGGG--HHHHHHHHHHTTS--GGG-EEPP-TTT-SEEEEETTEEEEE--TTTS-TTSHHHHHHHHHHHHS-EEETTTTEEE-PEEETTEEEE-TT--S-HHHHHHHHHHTT---

Radius of gyration: 24.34 Å; chains: 1; bounding box: 42×53×70 Å